Protein AF-A0A1Q6W9W1-F1 (afdb_monomer)

Structure (mmCIF, N/CA/C/O backbone):
data_AF-A0A1Q6W9W1-F1
#
_entry.id   AF-A0A1Q6W9W1-F1
#
loop_
_atom_site.group_PDB
_atom_site.id
_atom_site.type_symbol
_atom_site.label_atom_id
_atom_site.label_alt_id
_atom_site.label_comp_id
_atom_site.label_asym_id
_atom_site.label_entity_id
_atom_site.label_seq_id
_atom_site.pdbx_PDB_ins_code
_atom_site.Cartn_x
_atom_site.Cartn_y
_atom_site.Cartn_z
_atom_site.occupancy
_atom_site.B_iso_or_equiv
_atom_site.auth_seq_id
_atom_site.auth_comp_id
_atom_site.auth_asym_id
_atom_site.auth_atom_id
_atom_site.pdbx_PDB_model_num
ATOM 1 N N . MET A 1 1 ? 6.880 3.836 2.103 1.00 74.31 1 MET A N 1
ATOM 2 C CA . MET A 1 1 ? 5.425 3.901 2.369 1.00 74.31 1 MET A CA 1
ATOM 3 C C . MET A 1 1 ? 4.970 2.992 3.521 1.00 74.31 1 MET A C 1
ATOM 5 O O . MET A 1 1 ? 4.444 3.510 4.498 1.00 74.31 1 MET A O 1
ATOM 9 N N . LEU A 1 2 ? 5.225 1.675 3.473 1.00 78.12 2 LEU A N 1
ATOM 10 C CA . LEU A 1 2 ? 4.823 0.706 4.518 1.00 78.12 2 LEU A CA 1
ATOM 11 C C . LEU A 1 2 ? 5.246 1.084 5.949 1.00 78.12 2 LEU A C 1
ATOM 13 O O . LEU A 1 2 ? 4.452 0.946 6.875 1.00 78.12 2 LEU A O 1
ATOM 17 N N . ILE A 1 3 ? 6.455 1.631 6.121 1.00 83.19 3 ILE A N 1
ATOM 18 C CA . ILE A 1 3 ? 6.957 2.102 7.425 1.00 83.19 3 ILE A CA 1
ATOM 19 C C . ILE A 1 3 ? 6.028 3.168 8.027 1.00 83.19 3 ILE A C 1
ATOM 21 O O . ILE A 1 3 ? 5.742 3.131 9.218 1.00 83.19 3 ILE A O 1
ATOM 25 N N . GLY A 1 4 ? 5.494 4.081 7.208 1.00 83.44 4 GLY A N 1
ATOM 26 C CA . GLY A 1 4 ? 4.580 5.128 7.670 1.00 83.44 4 GLY A CA 1
ATOM 27 C C . GLY A 1 4 ? 3.270 4.560 8.220 1.00 83.44 4 GLY A C 1
ATOM 28 O O . GLY A 1 4 ? 2.832 4.948 9.302 1.00 83.44 4 GLY A O 1
ATOM 29 N N . PHE A 1 5 ? 2.672 3.585 7.529 1.00 83.38 5 PHE A N 1
ATOM 30 C CA . PHE A 1 5 ? 1.470 2.912 8.032 1.00 83.38 5 PHE A CA 1
ATOM 31 C C . PHE A 1 5 ? 1.735 2.051 9.250 1.00 83.38 5 PHE A C 1
ATOM 33 O O . PHE A 1 5 ? 0.896 2.006 10.147 1.00 83.38 5 PHE A O 1
ATOM 40 N N . PHE A 1 6 ? 2.894 1.403 9.305 1.00 84.31 6 PHE A N 1
ATOM 41 C CA . PHE A 1 6 ? 3.300 0.625 10.463 1.00 84.31 6 PHE A CA 1
ATOM 42 C C . PHE A 1 6 ? 3.442 1.516 11.705 1.00 84.31 6 PHE A C 1
ATOM 44 O O . PHE A 1 6 ? 2.849 1.223 12.743 1.00 84.31 6 PHE A O 1
ATOM 51 N N . SER A 1 7 ? 4.102 2.670 11.577 1.00 86.62 7 SER A N 1
ATOM 52 C CA . SER A 1 7 ? 4.187 3.673 12.645 1.00 86.62 7 SER A CA 1
ATOM 53 C C . SER A 1 7 ? 2.809 4.183 13.075 1.00 86.62 7 SER A C 1
ATOM 55 O O . SER A 1 7 ? 2.520 4.256 14.270 1.00 86.62 7 SER A O 1
ATOM 57 N N . LEU A 1 8 ? 1.915 4.475 12.121 1.00 84.56 8 LEU A N 1
ATOM 58 C CA . LEU A 1 8 ? 0.534 4.868 12.425 1.00 84.56 8 LEU A CA 1
ATOM 59 C C . LEU A 1 8 ? -0.241 3.753 13.137 1.00 84.56 8 LEU A C 1
ATOM 61 O O . LEU A 1 8 ? -1.068 4.044 14.004 1.00 84.56 8 LEU A O 1
ATOM 65 N N . ALA A 1 9 ? 0.020 2.489 12.808 1.00 83.75 9 ALA A N 1
ATOM 66 C CA . ALA A 1 9 ? -0.636 1.354 13.442 1.00 83.75 9 ALA A CA 1
ATOM 67 C C . ALA A 1 9 ? -0.204 1.184 14.900 1.00 83.75 9 ALA A C 1
ATOM 69 O O . ALA A 1 9 ? -1.055 0.905 15.748 1.00 83.75 9 ALA A O 1
ATOM 70 N N . ILE A 1 10 ? 1.082 1.406 15.194 1.00 87.62 10 ILE A N 1
ATOM 71 C CA . ILE A 1 10 ? 1.616 1.430 16.562 1.00 87.62 10 ILE A CA 1
ATOM 72 C C . ILE A 1 10 ? 1.012 2.602 17.341 1.00 87.62 10 ILE A C 1
ATOM 74 O O . ILE A 1 10 ? 0.479 2.407 18.434 1.00 87.62 10 ILE A O 1
ATOM 78 N N . ALA A 1 11 ? 1.007 3.806 16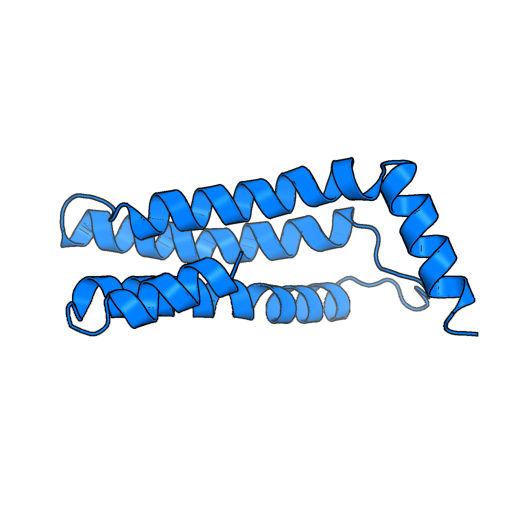.761 1.00 88.81 11 ALA A N 1
ATOM 79 C CA . ALA A 1 11 ? 0.429 4.989 17.401 1.00 88.81 11 ALA A CA 1
ATOM 80 C C . ALA A 1 11 ? -1.067 4.812 17.737 1.00 88.81 11 ALA A C 1
ATOM 82 O O . ALA A 1 11 ? -1.559 5.355 18.725 1.00 88.81 11 ALA A O 1
ATOM 83 N N . ASN A 1 12 ? -1.792 4.014 16.944 1.00 87.88 12 ASN A N 1
ATOM 84 C CA . ASN A 1 12 ? -3.220 3.751 17.119 1.00 87.88 12 ASN A CA 1
ATOM 85 C C . ASN A 1 12 ? -3.534 2.411 17.811 1.00 87.88 12 ASN A C 1
ATOM 87 O O . ASN A 1 12 ? -4.675 1.959 17.741 1.00 87.88 12 ASN A O 1
ATOM 91 N N . VAL A 1 13 ? -2.590 1.784 18.529 1.00 88.88 13 VAL A N 1
ATOM 92 C CA . VAL A 1 13 ? -2.819 0.471 19.176 1.00 88.88 13 VAL A CA 1
ATOM 93 C C . VAL A 1 13 ? -3.963 0.489 20.204 1.00 88.88 13 VAL A C 1
ATOM 95 O O . VAL A 1 13 ? -4.664 -0.500 20.386 1.00 88.88 13 VAL A O 1
ATOM 98 N N . ARG A 1 14 ? -4.211 1.647 20.833 1.00 88.00 14 ARG A N 1
ATOM 99 C CA . ARG A 1 14 ? -5.314 1.855 21.791 1.00 88.00 14 ARG A CA 1
ATOM 100 C C . ARG A 1 14 ? -6.689 1.988 21.118 1.00 88.00 14 ARG A C 1
ATOM 102 O O . ARG A 1 14 ? -7.702 1.998 21.808 1.00 88.00 14 ARG A O 1
ATOM 109 N N . ARG A 1 15 ? -6.739 2.110 19.785 1.00 87.38 15 ARG A N 1
ATOM 110 C CA . ARG A 1 15 ? -7.963 2.200 18.974 1.00 87.38 15 ARG A CA 1
ATOM 111 C C . ARG A 1 15 ? -8.062 0.958 18.081 1.00 87.38 15 ARG A C 1
ATOM 113 O O . ARG A 1 15 ? -7.624 0.999 16.927 1.00 87.38 15 ARG A O 1
ATOM 120 N N . PRO A 1 16 ? -8.641 -0.151 18.581 1.00 83.94 16 PRO A N 1
ATOM 121 C CA . PRO A 1 16 ? -8.580 -1.450 17.910 1.00 83.94 16 PRO A CA 1
ATOM 122 C C . PRO A 1 16 ? -9.206 -1.433 16.512 1.00 83.94 16 PRO A C 1
ATOM 124 O O . PRO A 1 16 ? -8.759 -2.167 15.634 1.00 83.94 16 PRO A O 1
ATOM 127 N N . GLU A 1 17 ? -10.201 -0.576 16.266 1.00 83.88 17 GLU A N 1
ATOM 128 C CA . GLU A 1 17 ? -10.792 -0.429 14.935 1.00 83.88 17 GLU A CA 1
ATOM 129 C C . GLU A 1 17 ? -9.798 0.123 13.905 1.00 83.88 17 GLU A C 1
ATOM 131 O O . GLU A 1 17 ? -9.637 -0.456 12.832 1.00 83.88 17 GLU A O 1
ATOM 136 N N . THR A 1 18 ? -9.103 1.219 14.224 1.00 85.12 18 THR A N 1
ATOM 137 C CA . THR A 1 18 ? -8.104 1.833 13.337 1.00 85.12 18 THR A CA 1
ATOM 138 C C . THR A 1 18 ? -6.891 0.925 13.171 1.00 85.12 18 THR A C 1
ATOM 140 O O . THR A 1 18 ? -6.402 0.753 12.055 1.00 85.12 18 THR A O 1
ATOM 143 N N . HIS A 1 19 ? -6.442 0.294 14.259 1.00 86.12 19 HIS A N 1
ATOM 144 C CA . HIS A 1 19 ? -5.311 -0.628 14.237 1.00 86.12 19 HIS A CA 1
ATOM 145 C C . HIS A 1 19 ? -5.554 -1.823 13.300 1.00 86.12 19 HIS A C 1
ATOM 147 O O . HIS A 1 19 ? -4.720 -2.102 12.441 1.00 86.12 19 HIS A O 1
ATOM 153 N N . LYS A 1 20 ? -6.722 -2.481 13.387 1.00 82.25 20 LYS A N 1
ATOM 154 C CA . LYS A 1 20 ? -7.075 -3.608 12.501 1.00 82.25 20 LYS A CA 1
ATOM 155 C C . LYS A 1 20 ? -7.094 -3.205 11.025 1.00 82.25 20 LYS A C 1
ATOM 157 O O . LYS A 1 20 ? -6.603 -3.947 10.180 1.00 82.25 20 LYS A O 1
ATOM 162 N N . ARG A 1 21 ? -7.619 -2.015 10.718 1.00 86.00 21 ARG A N 1
ATOM 163 C CA . ARG A 1 21 ? -7.680 -1.475 9.346 1.00 86.00 21 ARG A CA 1
ATOM 164 C C . ARG A 1 21 ? -6.288 -1.188 8.783 1.00 86.00 21 ARG A C 1
ATOM 166 O O . ARG A 1 21 ? -6.020 -1.510 7.631 1.00 86.00 21 ARG A O 1
ATOM 173 N N . LEU A 1 22 ? -5.394 -0.626 9.600 1.00 84.12 22 LEU A N 1
ATOM 174 C CA . LEU A 1 22 ? -3.997 -0.393 9.218 1.00 84.12 22 LEU A CA 1
ATOM 175 C C . LEU A 1 22 ? -3.230 -1.706 9.030 1.00 84.12 22 LEU A C 1
ATOM 177 O O . LEU A 1 22 ? -2.477 -1.827 8.068 1.00 84.12 22 LEU A O 1
ATOM 181 N N . MET A 1 23 ? -3.458 -2.707 9.887 1.00 86.94 23 MET A N 1
ATOM 182 C CA . MET A 1 23 ? -2.862 -4.034 9.704 1.00 86.94 23 MET A CA 1
ATOM 183 C C . MET A 1 23 ? -3.338 -4.719 8.427 1.00 86.94 23 MET A C 1
ATOM 185 O O . MET A 1 23 ? -2.515 -5.288 7.716 1.00 86.94 23 MET A O 1
ATOM 189 N N . TYR A 1 24 ? -4.627 -4.622 8.087 1.00 84.81 24 TYR A N 1
ATOM 190 C CA . TYR A 1 24 ? -5.125 -5.131 6.808 1.00 84.81 24 TYR A CA 1
ATOM 191 C C . TYR A 1 24 ? -4.414 -4.459 5.628 1.00 84.81 24 TYR A C 1
ATOM 193 O O . TYR A 1 24 ? -3.954 -5.139 4.716 1.00 84.81 24 TYR A O 1
ATOM 201 N N . LEU A 1 25 ? -4.252 -3.134 5.673 1.00 84.25 25 LEU A N 1
ATOM 202 C CA . LEU A 1 25 ? -3.574 -2.393 4.612 1.00 84.25 25 LEU A CA 1
ATOM 203 C C . LEU A 1 25 ? -2.104 -2.815 4.444 1.00 84.25 25 LEU A C 1
ATOM 205 O O . LEU A 1 25 ? -1.624 -2.984 3.326 1.00 84.25 25 LEU A O 1
ATOM 209 N N . ILE A 1 26 ? -1.399 -3.029 5.555 1.00 84.56 26 ILE A N 1
ATOM 210 C CA . ILE A 1 26 ? -0.017 -3.524 5.557 1.00 84.56 26 ILE A CA 1
ATOM 211 C C . ILE A 1 26 ? 0.051 -4.949 5.001 1.00 84.56 26 ILE A C 1
ATOM 213 O O . ILE A 1 26 ? 0.924 -5.239 4.186 1.00 84.56 26 ILE A O 1
ATOM 217 N N . MET A 1 27 ? -0.889 -5.819 5.382 1.00 85.38 27 MET A N 1
ATOM 218 C CA . MET A 1 27 ? -0.985 -7.182 4.856 1.00 85.38 27 MET A CA 1
ATOM 219 C C . MET A 1 27 ? -1.174 -7.180 3.334 1.00 85.38 27 MET A C 1
ATOM 221 O O . MET A 1 27 ? -0.485 -7.911 2.628 1.00 85.38 27 MET A O 1
ATOM 225 N N . VAL A 1 28 ? -2.053 -6.316 2.814 1.00 82.31 28 VAL A N 1
ATOM 226 C CA . VAL A 1 28 ? -2.248 -6.155 1.365 1.00 82.31 28 VAL A CA 1
ATOM 227 C C . VAL A 1 28 ? -0.969 -5.652 0.687 1.00 82.31 28 VAL A C 1
ATOM 229 O O . VAL A 1 28 ? -0.575 -6.193 -0.345 1.00 82.31 28 VAL A O 1
ATOM 232 N N . GLY A 1 29 ? -0.263 -4.695 1.295 1.00 79.06 29 GLY A N 1
ATOM 233 C CA . GLY A 1 29 ? 1.034 -4.231 0.793 1.00 79.06 29 GLY A CA 1
ATOM 234 C C . GLY A 1 29 ? 2.091 -5.342 0.720 1.00 79.06 29 GLY A C 1
ATOM 235 O O . GLY A 1 29 ? 2.846 -5.408 -0.246 1.00 79.06 29 GLY A O 1
ATOM 236 N N . PHE A 1 30 ? 2.115 -6.266 1.686 1.00 81.31 30 PHE A N 1
ATOM 237 C CA . PHE A 1 30 ? 2.987 -7.448 1.643 1.00 81.31 30 PHE A CA 1
ATOM 238 C C . PHE A 1 30 ? 2.515 -8.538 0.672 1.00 81.31 30 PHE A C 1
ATOM 240 O O . PHE A 1 30 ? 3.335 -9.321 0.191 1.00 81.31 30 PHE A O 1
ATOM 247 N N . MET A 1 31 ? 1.222 -8.585 0.345 1.00 81.12 31 MET A N 1
ATOM 248 C CA . MET A 1 31 ? 0.676 -9.508 -0.655 1.00 81.12 31 MET A CA 1
ATOM 249 C C . MET A 1 31 ? 1.181 -9.177 -2.065 1.00 81.12 31 MET A C 1
ATOM 251 O O . MET A 1 31 ? 1.381 -10.070 -2.884 1.00 81.12 31 MET A O 1
ATOM 255 N N . HIS A 1 32 ? 1.441 -7.900 -2.336 1.00 73.69 32 HIS A N 1
ATOM 256 C CA . HIS A 1 32 ? 1.871 -7.391 -3.635 1.00 73.69 32 HIS A CA 1
ATOM 257 C C . HIS A 1 32 ? 3.098 -8.126 -4.226 1.00 73.69 32 HIS A C 1
ATOM 259 O O . HIS A 1 32 ? 2.985 -8.667 -5.328 1.00 73.69 32 HIS A O 1
ATOM 265 N N . PRO A 1 33 ? 4.249 -8.267 -3.528 1.00 74.56 33 PRO A N 1
ATOM 266 C CA . PRO A 1 33 ? 5.378 -9.044 -4.044 1.00 74.56 33 PRO A CA 1
ATOM 267 C C . PRO A 1 33 ? 5.076 -10.544 -4.179 1.00 74.56 33 PRO A C 1
ATOM 269 O O . PRO A 1 33 ? 5.699 -11.219 -4.994 1.00 74.56 33 PRO A O 1
ATOM 272 N N . ALA A 1 34 ? 4.154 -11.111 -3.393 1.00 79.44 34 ALA A N 1
ATOM 273 C CA . ALA A 1 34 ? 3.742 -12.506 -3.562 1.00 79.44 34 ALA A CA 1
ATOM 274 C C . ALA A 1 34 ? 2.938 -12.698 -4.859 1.00 79.44 34 ALA A C 1
ATOM 276 O O . ALA A 1 34 ? 3.258 -13.593 -5.639 1.00 79.44 34 ALA A O 1
ATOM 277 N N . ILE A 1 35 ? 1.977 -11.810 -5.135 1.00 76.25 35 ILE A N 1
ATOM 278 C CA . ILE A 1 35 ? 1.211 -11.796 -6.391 1.00 76.25 35 ILE A CA 1
ATOM 279 C C . ILE A 1 35 ? 2.159 -11.602 -7.580 1.00 76.25 35 ILE A C 1
ATOM 281 O O . ILE A 1 35 ? 2.075 -12.346 -8.554 1.00 76.25 35 ILE A O 1
ATOM 285 N N . ALA A 1 36 ? 3.115 -10.673 -7.478 1.00 73.50 36 ALA A N 1
ATOM 286 C CA . ALA A 1 36 ? 4.102 -10.434 -8.529 1.00 73.50 36 ALA A CA 1
ATOM 287 C C . ALA A 1 36 ? 4.917 -11.693 -8.867 1.00 73.50 36 ALA A C 1
ATOM 289 O O . ALA A 1 36 ? 5.098 -12.003 -10.041 1.00 73.50 36 ALA A O 1
ATOM 290 N N . ARG A 1 37 ? 5.353 -12.466 -7.860 1.00 76.06 37 ARG A N 1
ATOM 291 C CA . ARG A 1 37 ? 6.069 -13.736 -8.083 1.00 76.06 37 ARG A CA 1
ATOM 292 C C . ARG A 1 37 ? 5.219 -14.762 -8.829 1.00 76.06 37 ARG A C 1
ATOM 294 O O . ARG A 1 37 ? 5.732 -15.410 -9.732 1.00 76.06 37 ARG A O 1
ATOM 301 N N . VAL A 1 38 ? 3.941 -14.901 -8.475 1.00 76.44 38 VAL A N 1
ATOM 302 C CA . VAL A 1 38 ? 3.025 -15.836 -9.153 1.00 76.44 38 VAL A CA 1
ATOM 303 C C . VAL A 1 38 ? 2.800 -15.420 -10.605 1.00 76.44 38 VAL A C 1
ATOM 305 O O . VAL A 1 38 ? 2.885 -16.255 -11.500 1.00 76.44 38 VAL A O 1
ATOM 308 N N . VAL A 1 39 ? 2.571 -14.129 -10.857 1.00 72.81 39 VAL A N 1
ATOM 309 C CA . VAL A 1 39 ? 2.399 -13.599 -12.218 1.00 72.81 39 VAL A CA 1
ATOM 310 C C . VAL A 1 39 ? 3.664 -13.820 -13.048 1.00 72.81 39 VAL A C 1
ATOM 312 O O . VAL A 1 39 ? 3.575 -14.313 -14.167 1.00 72.81 39 VAL A O 1
ATOM 315 N N . LEU A 1 40 ? 4.848 -13.543 -12.499 1.00 71.56 40 LEU A N 1
ATOM 316 C CA . LEU A 1 40 ? 6.110 -13.824 -13.187 1.00 71.56 40 LEU A CA 1
ATOM 317 C C . LEU A 1 40 ? 6.283 -15.321 -13.467 1.00 71.56 40 LEU A C 1
ATOM 319 O O . LEU A 1 40 ? 6.641 -15.682 -14.578 1.00 71.56 40 LEU A O 1
ATOM 323 N N . ALA A 1 41 ? 5.977 -16.203 -12.516 1.00 74.00 41 ALA A N 1
ATOM 324 C CA . ALA A 1 41 ? 6.091 -17.647 -12.727 1.00 74.00 41 ALA A CA 1
ATOM 325 C C . ALA A 1 41 ? 5.161 -18.176 -13.836 1.00 74.00 41 ALA A C 1
ATOM 327 O O . ALA A 1 41 ? 5.525 -19.115 -14.537 1.00 74.00 41 ALA A O 1
ATOM 328 N N . LEU A 1 42 ? 3.972 -17.586 -13.996 1.00 73.31 42 LEU A N 1
ATOM 329 C CA . LEU A 1 42 ? 2.977 -18.021 -14.981 1.00 73.31 42 LEU A CA 1
ATOM 330 C C . LEU A 1 42 ? 3.150 -17.373 -16.361 1.00 73.31 42 LEU A C 1
ATOM 332 O O . LEU A 1 42 ? 2.785 -17.984 -17.362 1.00 73.31 42 LEU A O 1
ATOM 336 N N . PHE A 1 43 ? 3.673 -16.145 -16.421 1.00 68.38 43 PHE A N 1
ATOM 337 C CA . PHE A 1 43 ? 3.707 -15.336 -17.645 1.00 68.38 43 PHE A CA 1
ATOM 338 C C . PHE A 1 43 ? 5.120 -14.958 -18.118 1.00 68.38 43 PHE A C 1
ATOM 340 O O . PHE A 1 43 ? 5.246 -14.326 -19.168 1.00 68.38 43 PHE A O 1
ATOM 347 N N . ALA A 1 44 ? 6.188 -15.314 -17.393 1.00 64.31 44 ALA A N 1
ATOM 348 C CA . ALA A 1 44 ? 7.550 -15.063 -17.863 1.00 64.31 44 ALA A CA 1
ATOM 349 C C . ALA A 1 44 ? 7.892 -15.968 -19.063 1.00 64.31 44 ALA A C 1
ATOM 351 O O . ALA A 1 44 ? 7.764 -17.192 -18.964 1.00 64.31 44 ALA A O 1
ATOM 352 N N . PRO A 1 45 ? 8.375 -15.401 -20.184 1.00 62.38 45 PRO A N 1
A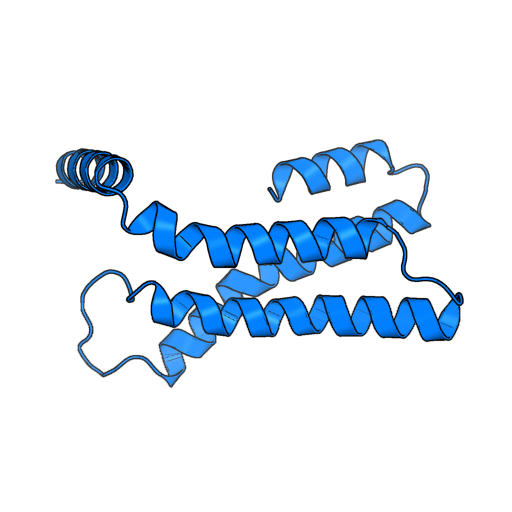TOM 353 C CA . PRO A 1 45 ? 8.898 -16.191 -21.289 1.00 62.38 45 PRO A CA 1
ATOM 354 C C . PRO A 1 45 ? 10.072 -17.069 -20.820 1.00 62.38 45 PRO A C 1
ATOM 356 O O . PRO A 1 45 ? 10.947 -16.573 -20.097 1.00 62.38 45 PRO A O 1
ATOM 359 N N . PRO A 1 46 ? 10.144 -18.348 -21.235 1.00 56.97 46 PRO A N 1
ATOM 360 C CA . PRO A 1 46 ? 11.276 -19.202 -20.899 1.00 56.97 46 PRO A CA 1
ATOM 361 C C . PRO A 1 46 ? 12.571 -18.595 -21.460 1.00 56.97 46 PRO A C 1
ATOM 363 O O . PRO A 1 46 ? 12.691 -18.373 -22.662 1.00 56.97 46 PRO A O 1
ATOM 366 N N . GLY A 1 47 ? 13.531 -18.302 -20.575 1.00 58.66 47 GLY A N 1
ATOM 367 C CA . GLY A 1 47 ? 14.827 -17.709 -20.930 1.00 58.66 47 GLY A CA 1
ATOM 368 C C . GLY A 1 47 ? 14.957 -16.196 -20.715 1.00 58.66 47 GLY A C 1
ATOM 369 O O . GLY A 1 47 ? 16.012 -15.648 -21.026 1.00 58.66 47 GLY A O 1
ATOM 370 N N . ALA A 1 48 ? 13.947 -15.513 -20.164 1.00 55.19 48 ALA A N 1
ATOM 371 C CA . ALA A 1 48 ? 14.070 -14.106 -19.780 1.00 55.19 48 ALA A CA 1
ATOM 372 C C . ALA A 1 48 ? 15.103 -13.933 -18.645 1.00 55.19 48 ALA A C 1
ATOM 374 O O . ALA A 1 48 ? 14.819 -14.209 -17.480 1.00 55.19 48 ALA A O 1
ATOM 375 N N . GLN A 1 49 ? 16.311 -13.488 -18.995 1.00 48.75 49 GLN A N 1
ATOM 376 C CA . GLN A 1 49 ? 17.355 -13.086 -18.054 1.00 48.75 49 GLN A CA 1
ATOM 377 C C . GLN A 1 49 ? 17.454 -11.559 -18.046 1.00 48.75 49 GLN A C 1
ATOM 379 O O . GLN A 1 49 ? 17.638 -10.938 -19.090 1.00 48.75 49 GLN A O 1
ATOM 384 N N . GLY A 1 50 ? 17.301 -10.963 -16.866 1.00 56.66 50 GLY A N 1
ATOM 385 C CA . GLY A 1 50 ? 17.299 -9.514 -16.660 1.00 56.66 50 GLY A CA 1
ATOM 386 C C . GLY A 1 50 ? 16.131 -9.065 -15.775 1.00 56.66 50 GLY A C 1
ATOM 387 O O . GLY A 1 50 ? 15.162 -9.814 -15.616 1.00 56.66 50 GLY A O 1
ATOM 388 N N . PRO A 1 51 ? 16.210 -7.871 -15.160 1.00 54.28 51 PRO A N 1
ATOM 389 C CA . PRO A 1 51 ? 15.112 -7.346 -14.361 1.00 54.28 51 PRO A CA 1
ATOM 390 C C . PRO A 1 51 ? 13.835 -7.285 -15.218 1.00 54.28 51 PRO A C 1
ATOM 392 O O . PRO A 1 51 ? 13.892 -6.762 -16.336 1.00 54.28 51 PRO A O 1
ATOM 395 N N . PRO A 1 52 ? 12.694 -7.823 -14.739 1.00 56.56 52 PRO A N 1
ATOM 396 C CA . PRO A 1 52 ? 11.445 -7.793 -15.487 1.00 56.56 52 PRO A CA 1
ATOM 397 C C . PRO A 1 52 ? 11.123 -6.359 -15.921 1.00 56.56 52 PRO A C 1
ATOM 399 O O . PRO A 1 52 ? 11.292 -5.438 -15.114 1.00 56.56 52 PRO A O 1
ATOM 402 N N . PRO A 1 53 ? 10.638 -6.139 -17.157 1.00 57.91 53 PRO A N 1
ATOM 403 C CA . PRO A 1 53 ? 10.196 -4.819 -17.577 1.00 57.91 53 PRO A CA 1
ATOM 404 C C . PRO A 1 53 ? 9.192 -4.272 -16.561 1.00 57.91 53 PRO A C 1
ATOM 406 O O . PRO A 1 53 ? 8.290 -4.994 -16.137 1.00 57.91 53 PRO A O 1
ATOM 409 N N . VAL A 1 54 ? 9.312 -2.998 -16.185 1.00 58.16 54 VAL A N 1
ATOM 410 C CA . VAL A 1 54 ? 8.453 -2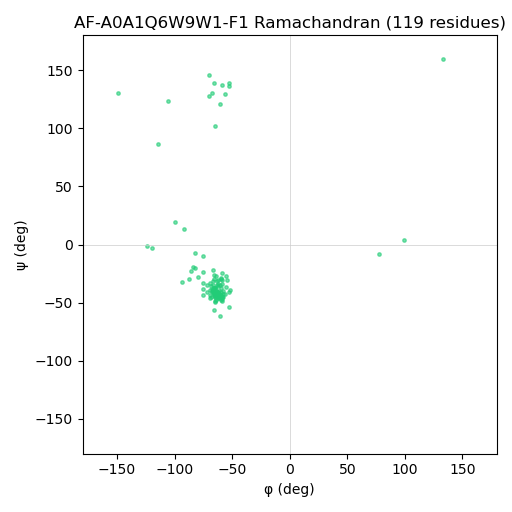.366 -15.162 1.00 58.16 54 VAL A CA 1
ATOM 411 C C . VAL A 1 54 ? 6.959 -2.505 -15.508 1.00 58.16 54 VAL A C 1
ATOM 413 O O . VAL A 1 54 ? 6.119 -2.634 -14.623 1.00 58.16 54 VAL A O 1
ATOM 416 N N . PHE A 1 55 ? 6.630 -2.619 -16.799 1.00 55.50 55 PHE A N 1
ATOM 417 C CA . PHE A 1 55 ? 5.288 -2.924 -17.306 1.00 55.50 55 PHE A CA 1
ATOM 418 C C . PHE A 1 55 ? 4.698 -4.261 -16.819 1.00 55.50 55 PHE A C 1
ATOM 420 O O . PHE A 1 55 ? 3.482 -4.399 -16.776 1.00 55.50 55 PHE A O 1
ATOM 427 N N . VAL A 1 56 ? 5.527 -5.237 -16.436 1.00 58.78 56 VAL A N 1
ATOM 428 C CA . VAL A 1 56 ? 5.105 -6.533 -15.867 1.00 58.78 56 VAL A CA 1
ATOM 429 C C . VAL A 1 56 ? 4.845 -6.424 -14.358 1.00 58.78 56 VAL A C 1
ATOM 431 O O . VAL A 1 56 ? 4.121 -7.242 -13.796 1.00 58.78 56 VAL A O 1
ATOM 434 N N . ALA A 1 57 ? 5.384 -5.394 -13.696 1.00 59.12 57 ALA A N 1
ATOM 435 C CA . ALA A 1 57 ? 5.189 -5.144 -12.267 1.00 59.12 57 ALA A CA 1
ATOM 436 C C . ALA A 1 57 ? 3.910 -4.343 -11.951 1.00 59.12 57 ALA A C 1
ATOM 438 O O . ALA A 1 57 ? 3.380 -4.461 -10.849 1.00 59.12 57 ALA A O 1
ATOM 439 N N . VAL A 1 58 ? 3.375 -3.583 -12.915 1.00 62.06 58 VAL A N 1
ATOM 440 C CA . VAL A 1 58 ? 2.134 -2.798 -12.748 1.00 62.06 58 VAL A CA 1
ATOM 441 C C . VAL A 1 58 ? 0.871 -3.677 -12.613 1.00 62.06 58 VAL A C 1
ATOM 443 O O . VAL A 1 58 ? 0.080 -3.431 -11.702 1.00 62.06 58 VAL A O 1
ATOM 446 N N . PRO A 1 59 ? 0.647 -4.725 -13.436 1.00 68.00 59 PRO A N 1
ATOM 447 C CA . PRO A 1 59 ? -0.558 -5.554 -13.338 1.00 68.00 59 PRO A CA 1
ATOM 448 C C . PRO A 1 59 ? -0.738 -6.271 -11.985 1.00 68.00 59 PRO A C 1
ATOM 450 O O . PRO A 1 59 ? -1.849 -6.237 -11.455 1.00 68.00 59 PRO A O 1
ATOM 453 N N . PRO A 1 60 ? 0.303 -6.878 -11.371 1.00 66.81 60 PRO A N 1
ATOM 454 C CA . PRO A 1 60 ? 0.212 -7.453 -10.027 1.00 66.81 60 PRO A CA 1
ATOM 455 C C . PRO A 1 60 ? -0.269 -6.465 -8.968 1.00 66.81 60 PRO A C 1
ATOM 457 O O . PRO A 1 60 ? -1.004 -6.839 -8.053 1.00 66.81 60 PRO A O 1
ATOM 460 N N . GLY A 1 61 ? 0.138 -5.206 -9.094 1.00 68.19 61 GLY A N 1
ATOM 461 C CA . GLY A 1 61 ? -0.227 -4.191 -8.132 1.00 68.19 61 GLY A CA 1
ATOM 462 C C . GLY A 1 61 ? -1.661 -3.714 -8.243 1.00 68.19 61 GLY A C 1
ATOM 463 O O . GLY A 1 61 ? -2.344 -3.608 -7.225 1.00 68.19 61 GLY A O 1
ATOM 464 N N . LEU A 1 62 ? -2.161 -3.582 -9.470 1.00 71.62 62 LEU A N 1
ATOM 465 C CA . LEU A 1 62 ? -3.575 -3.311 -9.712 1.00 71.62 62 LEU A CA 1
ATOM 466 C C . LEU A 1 62 ? -4.457 -4.437 -9.155 1.00 71.62 62 LEU A C 1
ATOM 468 O O . LEU A 1 62 ? -5.532 -4.176 -8.622 1.00 71.62 62 LEU A O 1
ATOM 472 N N . ILE A 1 63 ? -3.990 -5.691 -9.213 1.00 75.12 63 ILE A N 1
ATOM 473 C CA . ILE A 1 63 ? -4.679 -6.827 -8.584 1.00 75.12 63 ILE A CA 1
ATOM 474 C C . ILE A 1 63 ? -4.678 -6.690 -7.054 1.00 75.12 63 ILE A C 1
ATOM 476 O O . ILE A 1 63 ? -5.695 -6.960 -6.415 1.00 75.12 63 ILE A O 1
ATOM 480 N N . ALA A 1 64 ? -3.571 -6.252 -6.449 1.00 73.06 64 ALA A N 1
ATOM 481 C CA . ALA A 1 64 ? -3.512 -6.009 -5.009 1.00 73.06 64 ALA A CA 1
ATOM 482 C C . ALA A 1 64 ? -4.453 -4.866 -4.579 1.00 73.06 64 ALA A C 1
ATOM 484 O O . ALA A 1 64 ? -5.122 -4.981 -3.549 1.00 73.06 64 ALA A O 1
ATOM 485 N N . ASP A 1 65 ? -4.583 -3.812 -5.387 1.00 74.75 65 ASP A N 1
ATOM 486 C CA . ASP A 1 65 ? -5.508 -2.706 -5.122 1.00 74.75 65 ASP A CA 1
ATOM 487 C C . ASP A 1 65 ? -6.972 -3.165 -5.098 1.00 74.75 65 ASP A C 1
ATOM 489 O O . ASP A 1 65 ? -7.765 -2.646 -4.307 1.00 74.75 65 ASP A O 1
ATOM 493 N N . LEU A 1 66 ? -7.340 -4.198 -5.868 1.00 79.06 66 LEU A N 1
ATOM 494 C CA . LEU A 1 66 ? -8.686 -4.781 -5.799 1.00 79.06 66 LEU A CA 1
ATOM 495 C C . LEU A 1 66 ? -9.016 -5.302 -4.393 1.00 79.06 66 LEU A C 1
ATOM 497 O O . LEU A 1 66 ? -10.156 -5.169 -3.953 1.00 79.06 66 LEU A O 1
ATOM 501 N N . LEU A 1 67 ? -8.040 -5.824 -3.641 1.00 77.94 67 LEU A N 1
ATOM 502 C CA . LEU A 1 67 ? -8.256 -6.261 -2.253 1.00 77.94 67 LEU A CA 1
ATOM 503 C C . LEU A 1 67 ? -8.582 -5.087 -1.318 1.00 77.94 67 LEU A C 1
ATOM 505 O O . LEU A 1 67 ? -9.312 -5.257 -0.335 1.00 77.94 67 LEU A O 1
ATOM 509 N N . ILE A 1 68 ? -8.067 -3.893 -1.622 1.00 79.44 68 ILE A N 1
ATOM 510 C CA . ILE A 1 68 ? -8.388 -2.653 -0.903 1.00 79.44 68 ILE A CA 1
ATOM 511 C C . ILE A 1 68 ? -9.776 -2.172 -1.297 1.00 79.44 68 ILE A C 1
ATOM 513 O O . ILE A 1 68 ? -10.565 -1.825 -0.420 1.00 79.44 68 ILE A O 1
ATOM 517 N N . VAL A 1 69 ? -10.112 -2.218 -2.588 1.00 81.31 69 VAL A N 1
ATOM 518 C CA . VAL A 1 69 ? -11.454 -1.880 -3.080 1.00 81.31 69 VAL A CA 1
ATOM 519 C C . VAL A 1 69 ? -12.506 -2.780 -2.430 1.00 81.31 69 VAL A C 1
ATOM 521 O O . VAL A 1 69 ? -13.508 -2.274 -1.928 1.00 81.31 69 VAL A O 1
ATOM 524 N N . VAL A 1 70 ? -12.265 -4.092 -2.344 1.00 83.12 70 VAL A N 1
ATOM 525 C CA . VAL A 1 70 ? -13.158 -5.037 -1.650 1.00 83.12 70 VAL A CA 1
ATOM 526 C C . VAL A 1 70 ? -13.342 -4.643 -0.182 1.00 83.12 70 VAL A C 1
ATOM 528 O O . VAL A 1 70 ? -14.475 -4.593 0.303 1.00 83.12 70 VAL A O 1
ATOM 531 N N . ALA A 1 71 ? -12.260 -4.293 0.519 1.00 76.75 71 ALA A N 1
ATOM 532 C CA . ALA A 1 71 ? -12.340 -3.832 1.904 1.00 76.75 71 ALA A CA 1
ATOM 533 C C . ALA A 1 71 ? -13.114 -2.508 2.046 1.00 76.75 71 ALA A C 1
ATOM 535 O O . ALA A 1 71 ? -13.904 -2.362 2.980 1.00 76.75 71 ALA A O 1
ATOM 536 N N . MET A 1 72 ? -12.949 -1.565 1.111 1.00 79.81 72 MET A N 1
ATOM 537 C CA . MET A 1 72 ? -13.712 -0.311 1.076 1.00 79.81 72 MET A CA 1
ATOM 538 C C . MET A 1 72 ? -15.200 -0.551 0.822 1.00 79.81 72 MET A C 1
ATOM 540 O O . MET A 1 72 ? -16.032 0.045 1.503 1.00 79.81 72 MET A O 1
ATOM 544 N N . VAL A 1 73 ? -15.550 -1.440 -0.113 1.00 82.88 73 VAL A N 1
ATOM 545 C CA . VAL A 1 73 ? -16.945 -1.803 -0.411 1.00 82.88 73 VAL A CA 1
ATOM 546 C C . VAL A 1 73 ? -17.597 -2.486 0.789 1.00 82.88 73 VAL A C 1
ATOM 548 O O . VAL A 1 73 ? -18.734 -2.161 1.132 1.00 82.88 73 VAL A O 1
ATOM 551 N N . TYR A 1 74 ? -16.885 -3.391 1.465 1.00 81.62 74 TYR A N 1
ATOM 552 C CA . TYR A 1 74 ? -17.374 -4.036 2.684 1.00 81.62 74 TYR A CA 1
ATOM 553 C C . TYR A 1 74 ? -17.638 -3.019 3.803 1.00 81.62 74 TYR A C 1
ATOM 555 O O . TYR A 1 74 ? -18.687 -3.047 4.450 1.00 81.62 74 TYR A O 1
ATOM 563 N N . ASP A 1 75 ? -16.717 -2.079 4.009 1.00 78.50 75 ASP A N 1
ATOM 564 C CA . ASP A 1 75 ? -16.853 -1.020 5.011 1.00 78.50 75 ASP A CA 1
ATOM 565 C C . ASP A 1 75 ? -18.004 -0.060 4.681 1.00 78.50 75 ASP A C 1
ATOM 567 O O . ASP A 1 75 ? -18.770 0.342 5.555 1.00 78.50 75 ASP A O 1
ATOM 571 N N . TRP A 1 76 ? -18.198 0.238 3.396 1.00 82.19 76 TRP A N 1
ATOM 572 C CA . TRP A 1 76 ? -19.326 1.032 2.927 1.00 82.19 76 TRP A CA 1
ATOM 573 C C . TRP A 1 76 ? -20.663 0.310 3.148 1.00 82.19 76 TRP A C 1
ATOM 575 O O . TRP A 1 76 ? -21.603 0.914 3.660 1.00 82.19 76 TRP A O 1
ATOM 585 N N . ARG A 1 77 ? -20.740 -0.994 2.851 1.00 82.69 77 ARG A N 1
ATOM 586 C CA . ARG A 1 77 ? -21.943 -1.821 3.060 1.00 82.69 77 ARG A CA 1
ATOM 587 C C . ARG A 1 77 ? -22.297 -2.007 4.537 1.00 82.69 77 ARG A C 1
ATOM 589 O O . ARG A 1 77 ? -23.474 -2.081 4.861 1.00 82.69 77 ARG A O 1
ATOM 596 N N . THR A 1 78 ? -21.302 -2.100 5.421 1.00 80.44 78 THR A N 1
ATOM 597 C CA . THR A 1 78 ? -21.521 -2.397 6.851 1.00 80.44 78 THR A CA 1
ATOM 598 C C . THR A 1 78 ? -21.629 -1.155 7.730 1.00 80.44 78 THR A C 1
ATOM 600 O O . THR A 1 78 ? -22.348 -1.179 8.725 1.00 80.44 78 THR A O 1
ATOM 603 N N . ARG A 1 79 ? -20.922 -0.069 7.393 1.00 75.25 79 ARG A N 1
ATOM 604 C CA . ARG A 1 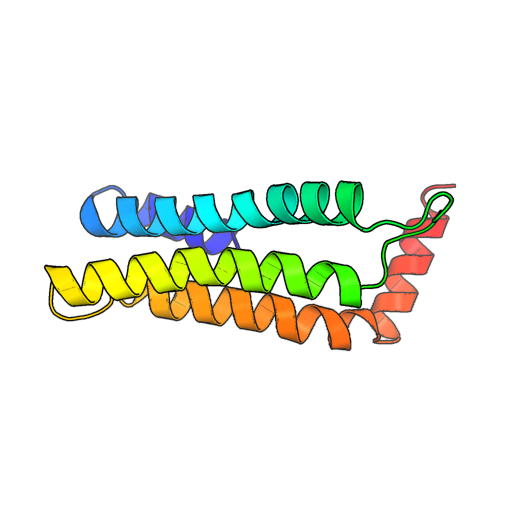79 ? -20.8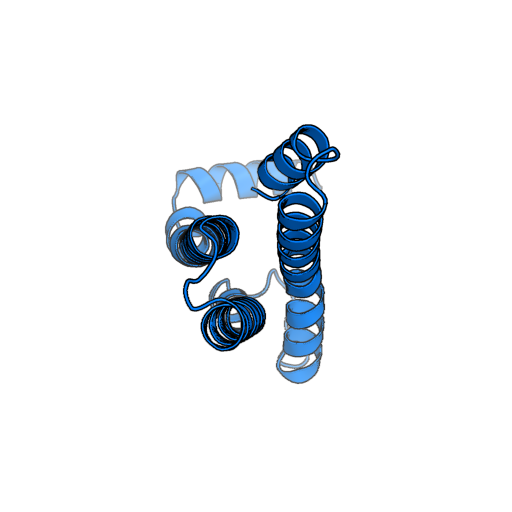19 1.145 8.225 1.00 75.25 79 ARG A CA 1
ATOM 605 C C . ARG A 1 79 ? -21.247 2.427 7.508 1.00 75.25 79 ARG A C 1
ATOM 607 O O . ARG A 1 79 ? -21.211 3.501 8.102 1.00 75.25 79 ARG A O 1
ATOM 614 N N . GLY A 1 80 ? -21.642 2.342 6.238 1.00 78.75 80 GLY A N 1
ATOM 615 C CA . GLY A 1 80 ? -22.178 3.462 5.461 1.00 78.75 80 GLY A CA 1
ATOM 616 C C . GLY A 1 80 ? -21.140 4.458 4.935 1.00 78.75 80 GLY A C 1
ATOM 617 O O . GLY A 1 80 ? -21.505 5.320 4.137 1.00 78.75 80 GLY A O 1
ATOM 618 N N . ARG A 1 81 ? -19.861 4.369 5.338 1.00 74.81 81 ARG A N 1
ATOM 619 C CA . ARG A 1 81 ? -18.776 5.262 4.882 1.00 74.81 81 ARG A CA 1
ATOM 620 C C . ARG A 1 81 ? -17.427 4.525 4.875 1.00 74.81 81 ARG A C 1
ATOM 622 O O . ARG A 1 81 ? -17.090 3.935 5.901 1.00 74.81 81 ARG A O 1
ATOM 629 N N . PRO A 1 82 ? -16.633 4.580 3.788 1.00 74.62 82 PRO A N 1
ATOM 630 C CA . PRO A 1 82 ? -15.287 4.015 3.784 1.00 74.62 82 PRO A CA 1
ATOM 631 C C . PRO A 1 82 ? -14.368 4.805 4.726 1.00 74.62 82 PRO A C 1
ATOM 633 O O . PRO A 1 82 ? -14.302 6.034 4.673 1.00 74.62 82 PRO A O 1
ATOM 636 N N . HIS A 1 83 ? -13.648 4.103 5.599 1.00 78.00 83 HIS A N 1
ATOM 637 C CA . HIS A 1 83 ? -12.734 4.741 6.544 1.00 78.00 83 HIS A CA 1
ATOM 638 C C . HIS A 1 83 ? -11.558 5.430 5.815 1.00 78.00 83 HIS A C 1
ATOM 640 O O . HIS A 1 83 ? -10.960 4.816 4.924 1.00 78.00 83 HIS A O 1
ATOM 646 N N . PRO A 1 84 ? -11.133 6.645 6.231 1.00 80.69 84 PRO A N 1
ATOM 647 C CA . PRO A 1 84 ? -10.087 7.419 5.545 1.00 80.69 84 PRO A CA 1
ATOM 648 C C . PRO A 1 84 ? -8.769 6.665 5.345 1.00 80.69 84 PRO A C 1
ATOM 650 O O . PRO A 1 84 ? -8.079 6.868 4.357 1.00 80.69 84 PRO A O 1
ATOM 653 N N . VAL A 1 85 ? -8.441 5.752 6.263 1.00 81.50 85 VAL A N 1
ATOM 654 C CA . VAL A 1 85 ? -7.266 4.862 6.174 1.00 81.50 85 VAL A CA 1
ATOM 655 C C . VAL A 1 85 ? -7.215 4.092 4.854 1.00 81.50 85 VAL A C 1
ATOM 657 O O . VAL A 1 85 ? -6.140 3.979 4.276 1.00 81.50 85 VAL A O 1
ATOM 660 N N . TYR A 1 86 ? -8.348 3.595 4.354 1.00 77.62 86 TYR A N 1
ATOM 661 C CA . TYR A 1 86 ? -8.374 2.874 3.082 1.00 77.62 86 TYR A CA 1
ATOM 662 C C . TYR A 1 86 ? -8.265 3.813 1.883 1.00 77.62 86 TYR A C 1
ATOM 664 O O . TYR A 1 86 ? -7.626 3.458 0.901 1.00 77.62 86 TYR A O 1
ATOM 672 N N . VAL A 1 87 ? -8.820 5.024 1.987 1.00 78.50 87 VAL A N 1
ATOM 673 C CA . VAL A 1 87 ? -8.698 6.050 0.943 1.00 78.50 87 VAL A CA 1
ATOM 674 C C . VAL A 1 87 ? -7.241 6.485 0.814 1.00 78.50 87 VAL A C 1
ATOM 676 O O . VAL A 1 87 ? -6.657 6.345 -0.252 1.00 78.50 87 VAL A O 1
ATOM 679 N N . TYR A 1 88 ? -6.622 6.949 1.904 1.00 79.25 88 TYR A N 1
ATOM 680 C CA . TYR A 1 88 ? -5.224 7.377 1.885 1.00 79.25 88 TYR A CA 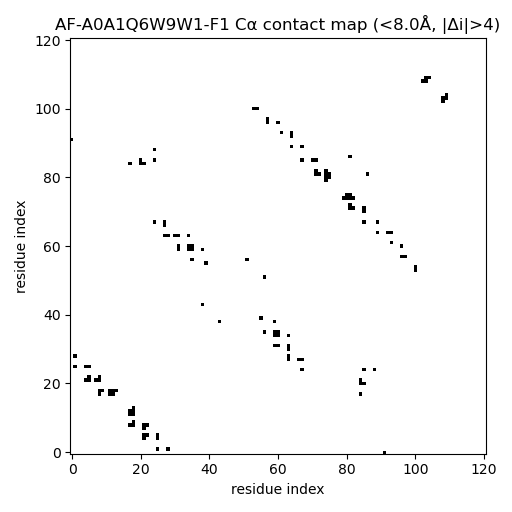1
ATOM 681 C C . TYR A 1 88 ? -4.286 6.219 1.550 1.00 79.25 88 TYR A C 1
ATOM 683 O O . TYR A 1 88 ? -3.355 6.405 0.774 1.00 79.25 88 TYR A O 1
ATOM 691 N N . GLY A 1 89 ? -4.545 5.027 2.092 1.00 79.50 89 GLY A N 1
ATOM 692 C CA . GLY A 1 89 ? -3.760 3.828 1.827 1.00 79.50 89 GLY A CA 1
ATOM 693 C C . GLY A 1 89 ? -3.816 3.362 0.375 1.00 79.50 89 GLY A C 1
ATOM 694 O O . GLY A 1 89 ? -2.773 3.136 -0.228 1.00 79.50 89 GLY A O 1
ATOM 695 N N . GLY A 1 90 ? -5.011 3.284 -0.212 1.00 79.56 90 GLY A N 1
ATOM 696 C CA . GLY A 1 90 ? -5.176 2.942 -1.624 1.00 79.56 90 GLY A CA 1
ATOM 697 C C . GLY A 1 90 ? -4.589 4.005 -2.551 1.00 79.56 90 GLY A C 1
ATOM 698 O O . GLY A 1 90 ? -3.878 3.676 -3.490 1.00 79.56 90 GLY A O 1
ATOM 699 N N . LEU A 1 91 ? -4.804 5.291 -2.256 1.00 81.62 91 LEU A N 1
ATOM 700 C CA . LEU A 1 91 ? -4.320 6.393 -3.095 1.00 81.62 91 LEU A CA 1
ATOM 701 C C . LEU A 1 91 ? -2.790 6.474 -3.103 1.00 81.62 91 LEU A C 1
ATOM 703 O O . LEU A 1 91 ? -2.184 6.699 -4.145 1.00 81.62 91 LEU A O 1
ATOM 707 N N . THR A 1 92 ? -2.153 6.234 -1.960 1.00 81.25 92 THR A N 1
ATOM 708 C CA . THR A 1 92 ? -0.688 6.177 -1.879 1.00 81.25 92 THR A CA 1
ATOM 709 C C . THR A 1 92 ? -0.112 4.945 -2.585 1.00 81.25 92 THR A C 1
ATOM 711 O O . THR A 1 92 ? 0.945 5.072 -3.194 1.00 81.25 92 THR A O 1
ATOM 714 N N . LEU A 1 93 ? -0.803 3.794 -2.587 1.00 77.12 93 LEU A N 1
ATOM 715 C CA . LEU A 1 93 ? -0.361 2.592 -3.314 1.00 77.12 93 LEU A CA 1
ATOM 716 C C . LEU A 1 93 ? -0.513 2.775 -4.824 1.00 77.12 93 LEU A C 1
ATOM 718 O O . LEU A 1 93 ? 0.378 2.412 -5.587 1.00 77.12 93 LEU A O 1
ATOM 722 N N . LEU A 1 94 ? -1.617 3.380 -5.256 1.00 79.75 94 LEU A N 1
ATOM 723 C CA . LEU A 1 94 ? -1.827 3.776 -6.646 1.00 79.75 94 LEU A CA 1
ATOM 724 C C . LEU A 1 94 ? -0.767 4.776 -7.107 1.00 79.75 94 LEU A C 1
ATOM 726 O O . LEU A 1 94 ? -0.206 4.623 -8.190 1.00 79.75 94 LEU A O 1
ATOM 730 N N . ALA A 1 95 ? -0.469 5.783 -6.283 1.00 82.56 95 ALA A N 1
ATOM 731 C CA . ALA A 1 95 ? 0.569 6.760 -6.587 1.00 82.56 95 ALA A CA 1
ATOM 732 C C . ALA A 1 95 ? 1.944 6.094 -6.711 1.00 82.56 95 ALA A C 1
ATOM 734 O O . 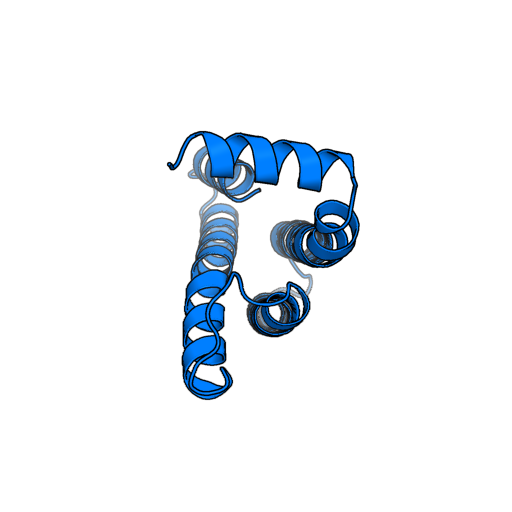ALA A 1 95 ? 2.662 6.389 -7.658 1.00 82.56 95 ALA A O 1
ATOM 735 N N . ASP A 1 96 ? 2.293 5.174 -5.809 1.00 79.12 96 ASP A N 1
ATOM 736 C CA . ASP A 1 96 ? 3.553 4.426 -5.865 1.00 79.12 96 ASP A CA 1
ATOM 737 C C . ASP A 1 96 ? 3.676 3.637 -7.177 1.00 79.12 96 ASP A C 1
ATOM 739 O O . ASP A 1 96 ? 4.661 3.784 -7.898 1.00 79.12 96 ASP A O 1
ATOM 743 N N . GLN A 1 97 ? 2.637 2.894 -7.566 1.00 73.12 97 GLN A N 1
ATOM 744 C CA . GLN A 1 97 ? 2.629 2.124 -8.815 1.00 73.12 97 GLN A CA 1
ATOM 745 C C . GLN A 1 97 ? 2.724 3.005 -10.066 1.00 73.12 97 GLN A C 1
ATOM 747 O O . GLN A 1 97 ? 3.496 2.708 -10.980 1.00 73.12 97 GLN A O 1
ATOM 752 N N . LEU A 1 98 ? 1.961 4.101 -10.107 1.00 77.75 98 LEU A N 1
ATOM 753 C CA . LEU A 1 98 ? 1.937 5.012 -11.252 1.00 77.75 98 LEU A CA 1
ATOM 754 C C . LEU A 1 98 ? 3.214 5.838 -11.370 1.00 77.75 98 LEU A C 1
ATOM 756 O O . LEU A 1 98 ? 3.644 6.114 -12.486 1.00 77.75 98 LEU A O 1
ATOM 760 N N . LEU A 1 99 ? 3.823 6.231 -10.249 1.00 79.25 99 LEU A N 1
ATOM 761 C CA . LEU A 1 99 ? 5.068 6.996 -10.238 1.00 79.25 99 LEU A CA 1
ATOM 762 C C . LEU A 1 99 ? 6.288 6.104 -10.459 1.00 79.25 99 LEU A C 1
ATOM 764 O O . LEU A 1 99 ? 7.268 6.572 -11.034 1.00 79.25 99 LEU A O 1
ATOM 768 N N . THR A 1 100 ? 6.231 4.823 -10.085 1.00 76.81 100 THR A N 1
ATOM 769 C CA . THR A 1 100 ? 7.351 3.889 -10.268 1.00 76.81 100 THR A CA 1
ATOM 770 C C . THR A 1 100 ? 7.786 3.807 -11.732 1.00 76.81 100 THR A C 1
ATOM 772 O O . THR A 1 100 ? 8.981 3.873 -12.009 1.00 76.81 100 THR A O 1
ATOM 775 N N . VAL A 1 101 ? 6.851 3.747 -12.688 1.00 72.00 101 VAL A N 1
ATOM 776 C CA . VAL A 1 101 ? 7.173 3.675 -14.127 1.00 72.00 101 VAL A CA 1
ATOM 777 C C . VAL A 1 101 ? 7.963 4.905 -14.615 1.00 72.00 101 VAL A C 1
ATOM 779 O O . VAL A 1 101 ? 9.110 4.730 -15.031 1.00 72.00 101 VAL A O 1
ATOM 782 N N . PRO A 1 102 ? 7.440 6.145 -14.553 1.00 77.62 102 PRO A N 1
ATOM 783 C CA . PRO A 1 102 ? 8.157 7.318 -15.042 1.00 77.62 102 PRO A CA 1
ATOM 784 C C . PRO A 1 102 ? 9.419 7.612 -14.229 1.00 77.62 102 PRO A C 1
ATOM 786 O O . PRO A 1 102 ? 10.431 7.977 -14.819 1.00 77.62 102 PRO A O 1
ATOM 789 N N . VAL A 1 103 ? 9.401 7.414 -12.903 1.00 79.25 103 VAL A N 1
ATOM 790 C CA . VAL A 1 103 ? 10.579 7.644 -12.052 1.00 79.25 103 VAL A CA 1
ATOM 791 C C . VAL A 1 103 ? 11.695 6.666 -12.408 1.00 79.25 103 VAL A C 1
ATOM 793 O O . VAL A 1 103 ? 12.842 7.089 -12.544 1.00 79.25 103 VAL A O 1
ATOM 796 N N . SER A 1 104 ? 11.370 5.392 -12.656 1.00 71.12 104 SER A N 1
ATOM 797 C CA . SER A 1 104 ? 12.366 4.394 -13.063 1.00 71.12 104 SER A CA 1
ATOM 798 C C . SER A 1 104 ? 13.015 4.694 -14.420 1.00 71.12 104 SER A C 1
ATOM 800 O O . SER A 1 104 ? 14.166 4.331 -14.645 1.00 71.12 104 SER A O 1
ATOM 802 N N . ALA A 1 105 ? 12.313 5.399 -15.310 1.00 72.88 105 ALA A N 1
ATOM 803 C CA . ALA A 1 105 ? 12.834 5.798 -16.615 1.00 72.88 105 ALA A CA 1
ATOM 804 C C . ALA A 1 105 ? 13.701 7.070 -16.562 1.00 72.88 105 ALA A C 1
ATOM 806 O O . ALA A 1 105 ? 14.308 7.445 -17.566 1.00 72.88 105 ALA A O 1
ATOM 807 N N . THR A 1 106 ? 13.769 7.761 -15.418 1.00 83.12 106 THR A N 1
ATOM 808 C CA . THR A 1 106 ? 14.563 8.990 -15.308 1.00 83.12 106 THR A CA 1
ATOM 809 C C . THR A 1 106 ? 16.063 8.715 -15.359 1.00 83.12 106 THR A C 1
ATOM 811 O O . THR A 1 106 ? 16.576 7.728 -14.828 1.00 83.12 106 THR A O 1
ATOM 814 N N . GLN A 1 107 ? 16.801 9.648 -15.961 1.00 77.06 107 GLN A N 1
ATOM 815 C CA . GLN A 1 107 ? 18.254 9.550 -16.102 1.00 77.06 107 GLN A CA 1
ATOM 816 C C . GLN A 1 107 ? 18.983 9.552 -14.754 1.00 77.06 107 GLN A C 1
ATOM 818 O O . GLN A 1 107 ? 20.001 8.880 -14.605 1.00 77.06 107 GLN A O 1
ATOM 823 N N . THR A 1 108 ? 18.415 10.240 -13.762 1.00 82.50 108 THR A N 1
ATOM 824 C CA . THR A 1 108 ? 18.877 10.230 -12.371 1.00 82.50 108 THR A CA 1
ATOM 825 C C . THR A 1 108 ? 18.727 8.855 -11.726 1.00 82.50 108 THR A C 1
ATOM 827 O O . THR A 1 108 ? 19.623 8.415 -11.014 1.00 82.50 108 THR A O 1
ATOM 830 N N . TRP A 1 109 ? 17.625 8.145 -11.978 1.00 80.62 109 TRP A N 1
ATOM 831 C CA . TRP A 1 109 ? 17.468 6.785 -11.467 1.00 80.62 109 TRP A CA 1
ATOM 832 C C . TRP A 1 109 ? 18.426 5.811 -12.158 1.00 80.62 109 TRP A C 1
ATOM 834 O O . TRP A 1 109 ? 19.094 5.020 -11.494 1.00 80.62 109 TRP A O 1
ATOM 844 N N . MET A 1 110 ? 18.566 5.913 -13.483 1.00 79.25 110 MET A N 1
ATOM 845 C CA . MET A 1 110 ? 19.480 5.061 -14.251 1.00 79.25 110 MET A CA 1
ATOM 846 C C . MET A 1 110 ? 20.950 5.237 -13.845 1.00 79.25 110 MET A C 1
ATOM 848 O O . MET A 1 110 ? 21.694 4.257 -13.840 1.00 79.25 110 MET A O 1
ATOM 852 N N . SER A 1 111 ? 21.390 6.453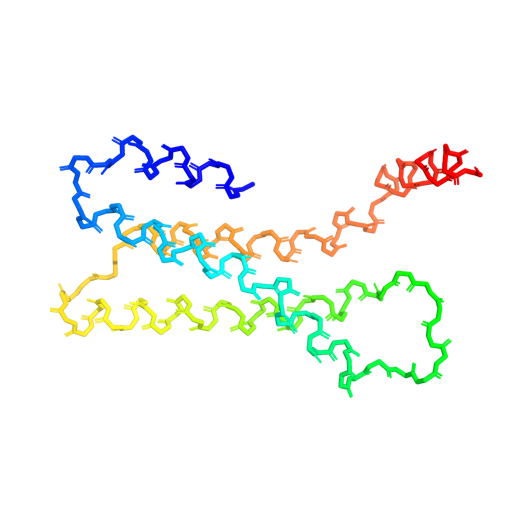 -13.495 1.00 82.50 111 SER A N 1
ATOM 853 C CA . SER A 1 111 ? 22.765 6.677 -13.027 1.00 82.50 111 SER A CA 1
ATOM 854 C C . SER A 1 111 ? 23.025 6.024 -11.668 1.00 82.50 111 SER A C 1
ATOM 856 O O . SER A 1 111 ? 24.074 5.409 -11.485 1.00 82.50 111 SER A O 1
ATOM 858 N N . ILE A 1 112 ? 22.055 6.082 -10.750 1.00 82.31 112 ILE A N 1
ATOM 859 C CA . ILE A 1 112 ? 22.122 5.395 -9.452 1.00 82.31 112 ILE A CA 1
ATOM 860 C C . ILE A 1 112 ? 22.128 3.874 -9.646 1.00 82.31 112 ILE A C 1
ATOM 862 O O . ILE A 1 112 ? 22.949 3.187 -9.043 1.00 82.31 112 ILE A O 1
ATOM 866 N N . ALA A 1 113 ? 21.253 3.347 -10.509 1.00 80.00 113 ALA A N 1
ATOM 867 C CA . ALA A 1 113 ? 21.174 1.914 -10.785 1.00 80.00 113 ALA A CA 1
ATOM 868 C C . ALA A 1 113 ? 22.509 1.362 -11.310 1.00 80.00 113 ALA A C 1
ATOM 870 O O . ALA A 1 113 ? 23.014 0.379 -10.777 1.00 80.00 113 ALA A O 1
ATOM 871 N N . ARG A 1 114 ? 23.126 2.046 -12.283 1.00 80.56 114 ARG A N 1
ATOM 872 C CA . ARG A 1 114 ? 24.440 1.663 -12.832 1.00 80.56 114 ARG A CA 1
ATOM 873 C C . ARG A 1 114 ? 25.564 1.764 -11.805 1.00 80.56 114 ARG A C 1
ATOM 875 O O . ARG A 1 114 ? 26.463 0.932 -11.802 1.00 80.56 114 ARG A O 1
ATOM 882 N N . PHE A 1 115 ? 25.525 2.775 -10.936 1.00 85.75 115 PHE A N 1
ATOM 883 C CA . PHE A 1 115 ? 26.491 2.903 -9.845 1.00 85.75 115 PHE A CA 1
ATOM 884 C C . PHE A 1 115 ? 26.416 1.706 -8.887 1.00 85.75 115 PHE A C 1
ATOM 886 O O . PHE A 1 115 ? 27.446 1.132 -8.546 1.00 85.75 115 PHE A O 1
ATOM 893 N N . LEU A 1 116 ? 25.205 1.300 -8.494 1.00 81.06 116 LEU A N 1
ATOM 894 C CA . LEU A 1 116 ? 24.992 0.143 -7.622 1.00 81.06 116 LEU A CA 1
ATOM 895 C C . LEU A 1 116 ? 25.359 -1.182 -8.301 1.00 81.06 116 LEU A C 1
ATOM 897 O O . LEU A 1 116 ? 25.944 -2.045 -7.656 1.00 81.06 116 LEU A O 1
ATOM 901 N N . GLU A 1 117 ? 25.063 -1.336 -9.592 1.00 79.50 117 GLU A N 1
ATOM 902 C CA . GLU A 1 117 ? 25.472 -2.504 -10.381 1.00 79.50 117 GLU A CA 1
ATOM 903 C C . GLU A 1 117 ? 27.002 -2.633 -10.438 1.00 79.50 117 GLU A C 1
ATOM 905 O O . GLU A 1 117 ? 27.536 -3.719 -10.241 1.00 79.50 117 GLU A O 1
ATOM 910 N N . GLY A 1 118 ? 27.721 -1.514 -10.584 1.00 78.69 118 GLY A N 1
ATOM 911 C CA . GLY A 1 118 ? 29.185 -1.490 -10.527 1.00 78.69 118 GLY A CA 1
ATOM 912 C C . GLY A 1 118 ? 29.782 -1.822 -9.152 1.00 78.69 118 GLY A C 1
ATOM 913 O O . GLY A 1 118 ? 30.934 -2.238 -9.081 1.00 78.69 118 GLY A O 1
ATOM 914 N N . LEU A 1 119 ? 29.019 -1.665 -8.064 1.00 80.25 119 LEU A N 1
ATOM 915 C CA . LEU A 1 119 ? 29.427 -2.089 -6.717 1.00 80.25 119 LEU A CA 1
ATOM 916 C C . LEU A 1 119 ? 29.190 -3.583 -6.463 1.00 80.25 119 LEU A C 1
ATOM 918 O O . LEU A 1 119 ? 29.791 -4.137 -5.546 1.00 80.25 119 LEU A O 1
ATOM 922 N N . ALA A 1 120 ? 28.310 -4.217 -7.239 1.00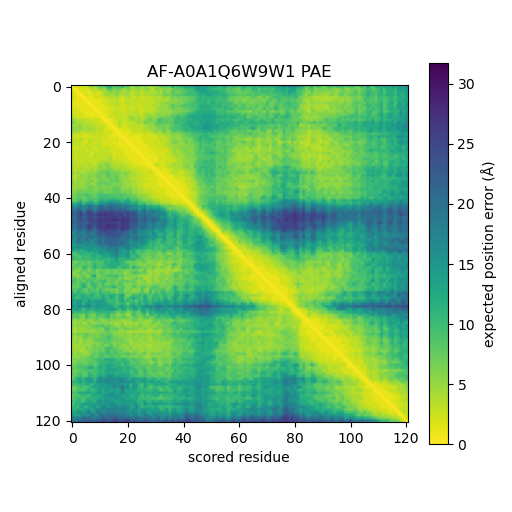 67.81 120 ALA A N 1
ATOM 923 C CA . ALA A 1 120 ? 27.938 -5.623 -7.101 1.00 67.81 120 ALA A CA 1
ATOM 924 C C . ALA A 1 120 ? 28.799 -6.576 -7.956 1.00 67.81 120 ALA A C 1
ATOM 926 O O . ALA A 1 120 ? 28.398 -7.726 -8.135 1.00 67.81 120 ALA A O 1
ATOM 927 N N . GLY A 1 121 ? 29.927 -6.081 -8.490 1.00 51.31 121 GLY A N 1
ATOM 928 C CA . GLY A 1 121 ? 30.879 -6.824 -9.326 1.00 51.31 121 GLY A CA 1
ATOM 929 C C . GLY A 1 121 ? 31.324 -8.163 -8.753 1.00 51.31 121 GLY A C 1
ATOM 930 O O . GLY A 1 121 ? 31.511 -8.257 -7.518 1.00 51.31 121 GLY A O 1
#

Foldseek 3Di:
DLVVLVVVLVVCVVPVVSNVLSVLLSVLVVCLVVLLVVLCVVPPDPPDDDDPQLVSSLVSLVVSLVSLVVVQVVCCVPPVGRDVSSVVSSVVSVVCSVCCNVVCVDPVNVVVVVVVVVVVD

Radius of gyration: 17.41 Å; Cα contacts (8 Å, |Δi|>4): 71; chains: 1; bounding box: 53×29×43 Å

Mean predicted aligned error: 9.39 Å

pLDDT: mean 76.54, std 8.94, range [48.75, 88.88]

Sequence (121 aa):
MLIGFFSLAIANVRRPETHKRLMYLIMVGFMHPAIARVVLALFAPPGAQGPPPVFVAVPPGLIADLLIVVAMVYDWRTRGRPHPVYVYGGLTLLADQLLTVPVSATQTWMSIARFLEGLAG

Secondary structure (DSSP, 8-state):
-HHHHHHHHHHTTT-HHHHHHHHHHHHHHHHHHHHHHHHHHHHPPTT--SSPPHHHHHHHHHHHHHHHHHHHHHHHHHHSS--HHHHHHHHHHHHHHHHHHHHHTSHHHHHHHHHHHHHT-

Nearest PDB structures (foldseek):
  1tkn-assembly1_A  TM=4.156E-01  e=9.786E+00  Homo sapiens

Solvent-accessible surface area (backbone atoms only — not comparable to full-atom values): 6904 Å² total; per-residue (Å²): 112,68,68,60,50,52,52,51,26,60,75,31,58,93,39,61,71,61,21,52,55,38,49,51,53,50,52,44,61,61,43,26,65,54,45,37,51,54,51,46,73,74,68,56,63,94,83,76,80,71,85,76,59,65,79,70,58,48,60,33,42,58,57,37,49,47,60,50,51,51,52,39,52,50,34,30,74,74,68,73,52,58,57,65,68,57,54,56,52,48,51,52,51,52,47,50,57,64,46,47,56,64,52,60,69,32,70,72,45,48,52,52,52,53,54,53,54,67,71,68,111